Protein AF-A0A838NNT5-F1 (afdb_monomer_lite)

Foldseek 3Di:
DPDDCVPDPLVVLLVCCVVPQAAAEFAPLCVVVSVVSPRPHYDHDHAQDWDPRDPWTKGWFAAQDWDPPDPVDTQNTGDGWIWTQDPNATEIEGPQHDDDPSVVVCCVPVNDHPYYDYDDDDCPPVVVSPDGDDPDHD

pLDDT: mean 76.04, std 19.94, range [25.38, 96.25]

Secondary structure (DSSP, 8-state):
--S-TTT--HHHHHHHHHH----EEEETT-HHHHHHTT-S-EEEE-TT-B-SSSSS-EEEE--S---EEETTEESSS---EEEEEETTEEEEE--SPPS-THHHHHHHHH---SEEE-------STTTTTS-------

Radius of gyration: 15.46 Å; chains: 1; bounding box: 36×38×38 Å

Sequence (138 aa):
MPAEADHASPTTLRRLERCFPPPVVTPIGNGRLLRSAGIAQVEEIDWWETTSAVALPVTLTPAQHFSARSPLNRNGALWGGFLIEAGGHRILHAGDSGYGPHFREIAARLGPIDLALLPIGAYEPRWFMKEPITTNSP

Structure (mmCIF, N/CA/C/O backbone):
data_AF-A0A838NNT5-F1
#
_entry.id   AF-A0A838NNT5-F1
#
loop_
_atom_site.group_PDB
_atom_site.id
_atom_site.type_symbol
_atom_site.label_atom_id
_atom_site.label_alt_id
_atom_site.label_comp_id
_atom_site.label_asym_id
_atom_site.label_entity_id
_atom_site.label_seq_id
_atom_site.pdbx_PDB_ins_code
_atom_site.Cartn_x
_atom_site.Cartn_y
_atom_site.Cartn_z
_atom_site.occupancy
_atom_site.B_iso_or_equiv
_atom_site.auth_seq_id
_atom_site.auth_comp_id
_atom_site.auth_asym_id
_atom_site.auth_atom_id
_atom_site.pdbx_PDB_model_num
ATOM 1 N N . MET A 1 1 ? 11.842 17.311 -6.561 1.00 25.38 1 MET A N 1
ATOM 2 C CA . MET A 1 1 ? 10.494 17.000 -7.082 1.00 25.38 1 MET A CA 1
ATOM 3 C C . MET A 1 1 ? 9.902 15.892 -6.213 1.00 25.38 1 MET A C 1
ATOM 5 O O . MET A 1 1 ? 10.480 14.817 -6.253 1.00 25.38 1 MET A O 1
ATOM 9 N N . PRO A 1 2 ? 8.919 16.121 -5.320 1.00 31.20 2 PRO A N 1
ATOM 10 C CA . PRO A 1 2 ? 8.548 15.130 -4.311 1.00 31.20 2 PRO A CA 1
ATOM 11 C C . PRO A 1 2 ? 7.152 14.523 -4.512 1.00 31.20 2 PRO A C 1
ATOM 13 O O . PRO A 1 2 ? 6.185 15.262 -4.417 1.00 31.20 2 PRO A O 1
ATOM 16 N N . ALA A 1 3 ? 7.089 13.194 -4.682 1.00 37.69 3 ALA A N 1
ATOM 17 C CA . ALA A 1 3 ? 5.900 12.388 -4.997 1.00 37.69 3 ALA A CA 1
ATOM 18 C C . ALA A 1 3 ? 5.298 12.834 -6.331 1.00 37.69 3 ALA A C 1
ATOM 20 O O . ALA A 1 3 ? 5.320 14.018 -6.663 1.00 37.69 3 ALA A O 1
ATOM 21 N N . GLU A 1 4 ? 4.843 11.906 -7.156 1.00 46.88 4 GLU A N 1
ATOM 22 C CA . GLU A 1 4 ? 4.166 12.311 -8.382 1.00 46.88 4 GLU A CA 1
ATOM 23 C C . GLU A 1 4 ? 2.955 13.179 -7.969 1.00 46.88 4 GLU A C 1
ATOM 25 O O . GLU A 1 4 ? 2.201 12.860 -7.042 1.00 46.88 4 GLU A O 1
ATOM 30 N N . ALA A 1 5 ? 2.889 14.400 -8.510 1.00 47.59 5 ALA A N 1
ATOM 31 C CA . ALA A 1 5 ? 1.984 15.457 -8.043 1.00 47.59 5 ALA A CA 1
ATOM 32 C C . ALA A 1 5 ? 0.492 15.128 -8.274 1.00 47.59 5 ALA A C 1
ATOM 34 O O . ALA A 1 5 ? -0.389 15.863 -7.827 1.00 47.59 5 ALA A O 1
ATOM 35 N N . ASP A 1 6 ? 0.221 14.032 -8.968 1.00 51.97 6 ASP A N 1
ATOM 36 C CA . ASP A 1 6 ? -1.065 13.401 -9.251 1.00 51.97 6 ASP A CA 1
ATOM 37 C C . ASP A 1 6 ? -1.582 12.505 -8.114 1.00 51.97 6 ASP A C 1
ATOM 39 O O . ASP A 1 6 ? -2.798 12.346 -7.996 1.00 51.97 6 ASP A O 1
ATOM 43 N N . HIS A 1 7 ? -0.725 12.015 -7.212 1.00 54.56 7 HIS A N 1
ATOM 44 C CA . HIS A 1 7 ? -1.155 11.147 -6.103 1.00 54.56 7 HIS A CA 1
ATOM 45 C C . HIS A 1 7 ? -1.312 11.866 -4.753 1.00 54.56 7 HIS A C 1
ATOM 47 O O . HIS A 1 7 ? -1.997 11.366 -3.860 1.00 54.56 7 HIS A O 1
ATOM 53 N N . ALA A 1 8 ? -0.735 13.063 -4.585 1.00 57.50 8 ALA A N 1
ATOM 54 C CA . ALA A 1 8 ? -0.851 13.839 -3.347 1.00 57.50 8 ALA A CA 1
ATOM 55 C C . ALA A 1 8 ? -0.889 15.357 -3.601 1.00 57.50 8 ALA A C 1
ATOM 57 O O . ALA A 1 8 ? 0.142 16.012 -3.737 1.00 57.50 8 ALA A O 1
ATOM 58 N N . SER A 1 9 ? -2.091 15.950 -3.594 1.00 72.81 9 SER A N 1
ATOM 59 C CA . SER A 1 9 ? -2.272 17.408 -3.700 1.00 72.81 9 SER A CA 1
ATOM 60 C C . SER A 1 9 ? -2.267 18.086 -2.319 1.00 72.81 9 SER A C 1
ATOM 62 O O . SER A 1 9 ? -3.177 17.841 -1.519 1.00 72.81 9 SER A O 1
ATOM 64 N N . PRO A 1 10 ? -1.331 19.015 -2.028 1.00 72.62 10 PRO A N 1
ATOM 65 C CA . PRO A 1 10 ? -1.277 19.729 -0.748 1.00 72.62 10 PRO A CA 1
ATOM 66 C C . PRO A 1 10 ? -2.551 20.519 -0.422 1.00 72.62 10 PRO A C 1
ATOM 68 O O . PRO A 1 10 ? -2.897 20.699 0.744 1.00 72.62 10 PRO A O 1
ATOM 71 N N . THR A 1 11 ? -3.263 21.003 -1.443 1.00 78.50 11 THR A N 1
ATOM 72 C CA . THR A 1 11 ? -4.533 21.720 -1.266 1.00 78.50 11 THR A CA 1
ATOM 73 C C . THR A 1 11 ? -5.637 20.776 -0.796 1.00 78.50 11 THR A C 1
ATOM 75 O O . THR A 1 11 ? -6.380 21.120 0.125 1.00 78.50 11 THR A O 1
ATOM 78 N N . THR A 1 12 ? -5.716 19.577 -1.380 1.00 78.75 12 THR A N 1
ATOM 79 C CA . THR A 1 12 ? -6.663 18.538 -0.955 1.00 78.75 12 THR A CA 1
ATOM 80 C C . THR A 1 12 ? -6.347 18.065 0.457 1.00 78.75 12 THR A C 1
ATOM 82 O O . THR A 1 12 ? -7.250 18.028 1.285 1.00 78.75 12 THR A O 1
ATOM 85 N N . LEU A 1 13 ? -5.071 17.808 0.763 1.00 79.75 13 LEU A N 1
ATOM 86 C CA . LEU A 1 13 ? -4.620 17.389 2.093 1.00 79.75 13 LEU A CA 1
ATOM 87 C C . LEU A 1 13 ? -4.998 18.407 3.179 1.00 79.75 13 LEU A C 1
ATOM 89 O O . LEU A 1 13 ? -5.611 18.042 4.176 1.00 79.75 13 LEU A O 1
ATOM 93 N N . ARG A 1 14 ? -4.748 19.704 2.948 1.00 82.75 14 ARG A N 1
ATOM 94 C CA . ARG A 1 14 ? -5.157 20.770 3.883 1.00 82.75 14 ARG A CA 1
ATOM 95 C C . ARG A 1 14 ? -6.664 20.855 4.082 1.00 82.75 14 ARG A C 1
ATOM 97 O O . ARG A 1 14 ? -7.129 21.167 5.176 1.00 82.75 14 ARG A O 1
ATOM 104 N N . ARG A 1 15 ? -7.442 20.658 3.015 1.00 85.50 15 ARG A N 1
ATOM 105 C CA . ARG A 1 15 ? -8.905 20.693 3.098 1.00 85.50 15 ARG A CA 1
ATOM 106 C C . ARG A 1 15 ? -9.440 19.484 3.859 1.00 85.50 15 ARG A C 1
ATOM 108 O O . ARG A 1 15 ? -10.338 19.667 4.672 1.00 85.50 15 ARG A O 1
ATOM 115 N N . LEU A 1 16 ? -8.884 18.303 3.596 1.00 84.56 16 LEU A N 1
ATOM 116 C CA . LEU A 1 16 ? -9.212 17.070 4.298 1.00 84.56 16 LEU A CA 1
ATOM 117 C C . LEU A 1 16 ? -8.962 17.256 5.794 1.00 84.56 16 LEU A C 1
ATOM 119 O O . LEU A 1 16 ? -9.919 17.193 6.547 1.00 84.56 16 LEU A O 1
ATOM 123 N N . GLU A 1 17 ? -7.747 17.650 6.187 1.00 87.81 17 GLU A N 1
ATOM 124 C CA . GLU A 1 17 ? -7.372 17.853 7.593 1.00 87.81 17 GLU A CA 1
ATOM 125 C C . GLU A 1 17 ? -8.315 18.811 8.330 1.00 87.81 17 GLU A C 1
ATOM 127 O O . GLU A 1 17 ? -8.744 18.554 9.452 1.00 87.81 17 GLU A O 1
ATOM 132 N N . ARG A 1 18 ? -8.681 19.925 7.684 1.00 87.88 18 ARG A N 1
ATOM 133 C CA . ARG A 1 18 ? -9.580 20.925 8.275 1.00 87.88 18 ARG A CA 1
ATOM 134 C C . ARG A 1 18 ? -11.000 20.416 8.499 1.00 87.88 18 ARG A C 1
ATOM 136 O O . ARG A 1 18 ? -11.671 20.907 9.401 1.00 87.88 18 ARG A O 1
ATOM 143 N N . CYS A 1 19 ? -11.492 19.538 7.631 1.00 90.31 19 CYS A N 1
ATOM 144 C CA . CYS A 1 19 ? -12.857 19.025 7.712 1.00 90.31 19 CYS A CA 1
ATOM 145 C C . CYS A 1 19 ? -12.933 17.736 8.540 1.00 90.31 19 CYS A C 1
ATOM 147 O O . CYS A 1 19 ? -13.893 17.540 9.279 1.00 90.31 19 CYS A O 1
ATOM 149 N N . PHE A 1 20 ? -11.925 16.879 8.405 1.00 87.62 20 PHE A N 1
ATOM 150 C CA . PHE A 1 20 ? -11.826 15.541 8.971 1.00 87.62 20 PHE A CA 1
ATOM 151 C C . PHE A 1 20 ? -10.339 15.233 9.183 1.00 87.62 20 PHE A C 1
ATOM 153 O O . PHE A 1 20 ? -9.706 14.833 8.215 1.00 87.62 20 PHE A O 1
ATOM 160 N N . PRO A 1 21 ? -9.764 15.430 10.381 1.00 87.06 21 PRO A N 1
ATOM 161 C CA . PRO A 1 21 ? -8.339 15.195 10.627 1.00 87.06 21 PRO A CA 1
ATOM 162 C C . PRO A 1 21 ? -8.060 13.688 10.749 1.00 87.06 21 PRO A C 1
ATOM 164 O O . PRO A 1 21 ? -8.266 13.126 11.831 1.00 87.06 21 PRO A O 1
ATOM 167 N N . PRO A 1 22 ? -7.651 12.988 9.673 1.00 86.31 22 PRO A N 1
ATOM 168 C CA . PRO A 1 22 ? -7.563 11.541 9.688 1.00 86.31 22 PRO A CA 1
ATOM 169 C C . PRO A 1 22 ? -6.142 11.096 10.062 1.00 86.31 22 PRO A C 1
ATOM 171 O O . PRO A 1 22 ? -5.170 11.806 9.794 1.00 86.31 22 PRO A O 1
ATOM 174 N N . PRO A 1 23 ? -5.970 9.889 10.615 1.00 91.25 23 PRO A N 1
ATOM 175 C CA . PRO A 1 23 ? -4.668 9.245 10.563 1.00 91.25 23 PRO A CA 1
ATOM 176 C C . PRO A 1 23 ? -4.274 9.004 9.097 1.00 91.25 23 PRO A C 1
ATOM 178 O O . PRO A 1 23 ? -5.065 8.484 8.308 1.00 91.25 23 PRO A O 1
ATOM 181 N N . VAL A 1 24 ? -3.051 9.385 8.730 1.00 92.62 24 VAL A N 1
ATOM 182 C CA . VAL A 1 24 ? -2.473 9.132 7.406 1.00 92.62 24 VAL A CA 1
ATOM 183 C C . VAL A 1 24 ? -1.330 8.137 7.543 1.00 92.62 24 VAL A C 1
ATOM 185 O O . VAL A 1 24 ? -0.368 8.380 8.267 1.00 92.62 24 VAL A O 1
ATOM 188 N N . VAL A 1 25 ? -1.428 7.037 6.804 1.00 93.38 25 VAL A N 1
ATOM 189 C CA . VAL A 1 25 ? -0.392 6.005 6.704 1.00 93.38 25 VAL A CA 1
ATOM 190 C C . VAL A 1 25 ? 0.352 6.200 5.390 1.00 93.38 25 VAL A C 1
ATOM 192 O O . VAL A 1 25 ? -0.270 6.364 4.340 1.00 93.38 25 VAL A O 1
ATOM 195 N N . THR A 1 26 ? 1.681 6.211 5.431 1.00 91.94 26 THR A N 1
ATOM 196 C CA . THR A 1 26 ? 2.510 6.458 4.246 1.00 91.94 26 THR A CA 1
ATOM 197 C C . THR A 1 26 ? 3.811 5.651 4.298 1.00 91.94 26 THR A C 1
ATOM 199 O O . THR A 1 26 ? 4.276 5.325 5.388 1.00 91.94 26 THR A O 1
ATOM 202 N N . PRO A 1 27 ? 4.475 5.386 3.157 1.00 90.81 27 PRO A N 1
ATOM 203 C CA . PRO A 1 27 ? 5.827 4.839 3.179 1.00 90.81 27 PRO A CA 1
ATOM 204 C C . PRO A 1 27 ? 6.828 5.804 3.832 1.00 90.81 27 PRO A C 1
ATOM 206 O O . PRO A 1 27 ? 6.694 7.028 3.671 1.00 90.81 27 PRO A O 1
ATOM 209 N N . ILE A 1 28 ? 7.858 5.259 4.486 1.00 89.81 28 ILE A N 1
ATOM 210 C CA . ILE A 1 28 ? 8.961 6.018 5.104 1.00 89.81 28 ILE A CA 1
ATOM 211 C C . ILE A 1 28 ? 9.553 7.077 4.159 1.00 89.81 28 ILE A C 1
ATOM 213 O O . ILE A 1 28 ? 9.779 6.842 2.971 1.00 89.81 28 ILE A O 1
ATOM 217 N N . GLY A 1 29 ? 9.812 8.274 4.694 1.00 86.00 29 GLY A N 1
ATOM 218 C CA . GLY A 1 29 ? 10.425 9.398 3.978 1.00 86.00 29 GLY A CA 1
ATOM 219 C C . GLY A 1 29 ? 9.415 10.378 3.375 1.00 86.00 29 GLY A C 1
ATOM 220 O O . GLY A 1 29 ? 9.792 11.455 2.903 1.00 86.00 29 GLY A O 1
ATOM 221 N N . ASN A 1 30 ? 8.117 10.067 3.433 1.00 85.69 30 ASN A N 1
ATOM 222 C CA . ASN A 1 30 ? 7.051 10.970 2.992 1.00 85.69 30 ASN A CA 1
ATOM 223 C C . ASN A 1 30 ? 6.502 11.856 4.123 1.00 85.69 30 ASN A C 1
ATOM 225 O O . ASN A 1 30 ? 5.871 12.882 3.848 1.00 85.69 30 ASN A O 1
ATOM 229 N N . GLY A 1 31 ? 6.771 11.538 5.392 1.00 87.69 31 GLY A N 1
ATOM 230 C CA . GLY A 1 31 ? 6.128 12.213 6.515 1.00 87.69 31 GLY A CA 1
ATOM 231 C C . GLY A 1 31 ? 6.501 13.683 6.656 1.00 87.69 31 GLY A C 1
ATOM 232 O O . GLY A 1 31 ? 5.648 14.499 6.997 1.00 87.69 31 GLY A O 1
ATOM 233 N N . ARG A 1 32 ? 7.736 14.080 6.317 1.00 86.75 32 ARG A N 1
ATOM 234 C CA . ARG A 1 32 ? 8.128 15.505 6.311 1.00 86.75 32 ARG A CA 1
ATOM 235 C C . ARG A 1 32 ? 7.256 16.331 5.362 1.00 86.75 32 ARG A C 1
ATOM 237 O O . ARG A 1 32 ? 6.852 17.437 5.716 1.00 86.75 32 ARG A O 1
ATOM 244 N N . LEU A 1 33 ? 6.968 15.801 4.172 1.00 84.12 33 LEU A N 1
ATOM 245 C CA . LEU A 1 33 ? 6.135 16.475 3.175 1.00 84.12 33 LEU A CA 1
ATOM 246 C C . LEU A 1 33 ? 4.693 16.598 3.676 1.00 84.12 33 LEU A C 1
ATOM 248 O O . LEU A 1 33 ? 4.149 17.700 3.665 1.00 84.12 33 LEU A O 1
ATOM 252 N N . LEU A 1 34 ? 4.110 15.505 4.173 1.00 88.12 34 LEU A N 1
ATOM 253 C CA . LEU A 1 34 ? 2.735 15.485 4.684 1.00 88.12 34 LEU A CA 1
ATOM 254 C C . LEU A 1 34 ? 2.552 16.436 5.873 1.00 88.12 34 LEU A C 1
ATOM 256 O O . LEU A 1 34 ? 1.619 17.239 5.886 1.00 88.12 34 LEU A O 1
ATOM 260 N N . ARG A 1 35 ? 3.499 16.433 6.816 1.00 89.25 35 ARG A N 1
ATOM 261 C CA . ARG A 1 35 ? 3.500 17.360 7.957 1.00 89.25 35 ARG A CA 1
ATOM 262 C C . ARG A 1 35 ? 3.656 18.813 7.505 1.00 89.25 35 ARG A C 1
ATOM 264 O O . ARG A 1 35 ? 2.922 19.675 7.974 1.00 89.25 35 ARG A O 1
ATOM 271 N N . SER A 1 36 ? 4.526 19.101 6.529 1.00 85.94 36 SER A N 1
ATOM 272 C CA . SER A 1 36 ? 4.624 20.455 5.946 1.00 85.94 36 SER A CA 1
ATOM 273 C C . SER A 1 36 ? 3.360 20.885 5.190 1.00 85.94 36 SER A C 1
ATOM 275 O O . SER A 1 36 ? 3.084 22.077 5.066 1.00 85.94 36 SER A O 1
ATOM 277 N N . ALA A 1 37 ? 2.574 19.921 4.703 1.00 84.62 37 ALA A N 1
ATOM 278 C CA . ALA A 1 37 ? 1.275 20.168 4.098 1.00 84.62 37 ALA A CA 1
ATOM 279 C C . ALA A 1 37 ? 0.166 20.371 5.144 1.00 84.62 37 ALA A C 1
ATOM 281 O O . ALA A 1 37 ? -0.931 20.753 4.755 1.00 84.62 37 ALA A O 1
ATOM 282 N N . GLY A 1 38 ? 0.448 20.200 6.438 1.00 86.88 38 GLY A N 1
ATOM 283 C CA . GLY A 1 38 ? -0.483 20.459 7.535 1.00 86.88 38 GLY A CA 1
ATOM 284 C C . GLY A 1 38 ? -1.183 19.223 8.092 1.00 86.88 38 GLY A C 1
ATOM 285 O O . GLY A 1 38 ? -2.062 19.398 8.923 1.00 86.88 38 GLY A O 1
ATOM 286 N N . ILE A 1 39 ? -0.814 18.007 7.673 1.00 91.56 39 ILE A N 1
ATOM 287 C CA . ILE A 1 39 ? -1.345 16.770 8.265 1.00 91.56 39 ILE A CA 1
ATOM 288 C C . ILE A 1 39 ? -0.705 16.551 9.638 1.00 91.56 39 ILE A C 1
ATOM 290 O O . ILE A 1 39 ? 0.522 16.444 9.734 1.00 91.56 39 ILE A O 1
ATOM 294 N N . ALA A 1 40 ? -1.520 16.471 10.691 1.00 90.56 40 ALA A N 1
ATOM 295 C CA . ALA A 1 40 ? -1.023 16.297 12.053 1.00 90.56 40 ALA A CA 1
ATOM 296 C C . ALA A 1 40 ? -0.662 14.837 12.366 1.00 90.56 40 ALA A C 1
ATOM 298 O O . ALA A 1 40 ? 0.368 14.570 12.987 1.00 90.56 40 ALA A O 1
ATOM 299 N N . GLN A 1 41 ? -1.496 13.891 11.927 1.00 92.62 41 GLN A N 1
ATOM 300 C CA . GLN A 1 41 ? -1.357 12.470 12.247 1.00 92.62 41 GLN A CA 1
ATOM 301 C C . GLN A 1 41 ? -0.772 11.705 11.062 1.00 92.62 41 GLN A C 1
ATOM 303 O O . GLN A 1 41 ? -1.479 11.366 10.117 1.00 92.62 41 GLN A O 1
ATOM 308 N N . VAL A 1 42 ? 0.534 11.441 11.117 1.00 94.12 42 VAL A N 1
ATOM 309 C CA . VAL A 1 42 ? 1.250 10.698 10.074 1.00 94.12 42 VAL A CA 1
ATOM 310 C C . VAL A 1 42 ? 2.023 9.543 10.693 1.00 94.12 42 VAL A C 1
ATOM 312 O O . VAL A 1 42 ? 2.940 9.785 11.484 1.00 94.12 42 VAL A O 1
ATOM 315 N N . GLU A 1 43 ? 1.687 8.322 10.285 1.00 94.94 43 GLU A N 1
ATOM 316 C CA . GLU A 1 43 ? 2.460 7.106 10.535 1.00 94.94 43 GLU A CA 1
ATOM 317 C C . GLU A 1 43 ? 3.244 6.746 9.267 1.00 94.94 43 GLU A C 1
ATOM 319 O O . GLU A 1 43 ? 2.693 6.670 8.166 1.00 94.94 43 GLU A O 1
ATOM 324 N N . GLU A 1 44 ? 4.552 6.574 9.426 1.00 93.94 44 GLU A N 1
ATOM 325 C CA . GLU A 1 44 ? 5.459 6.152 8.363 1.00 93.94 44 GLU A CA 1
ATOM 326 C C . GLU A 1 44 ? 5.793 4.677 8.584 1.00 93.94 44 GLU A C 1
ATOM 328 O O . GLU A 1 44 ? 6.288 4.343 9.656 1.00 93.94 44 GLU A O 1
ATOM 333 N N . ILE A 1 45 ? 5.520 3.826 7.595 1.00 93.81 45 ILE A N 1
ATOM 334 C CA . ILE A 1 45 ? 5.748 2.374 7.671 1.00 93.81 45 ILE A CA 1
ATOM 335 C C . ILE A 1 45 ? 6.694 1.898 6.560 1.00 93.81 45 ILE A C 1
ATOM 337 O O . ILE A 1 45 ? 6.720 2.480 5.467 1.00 93.81 45 ILE A O 1
ATOM 341 N N . ASP A 1 46 ? 7.496 0.875 6.850 1.00 92.12 46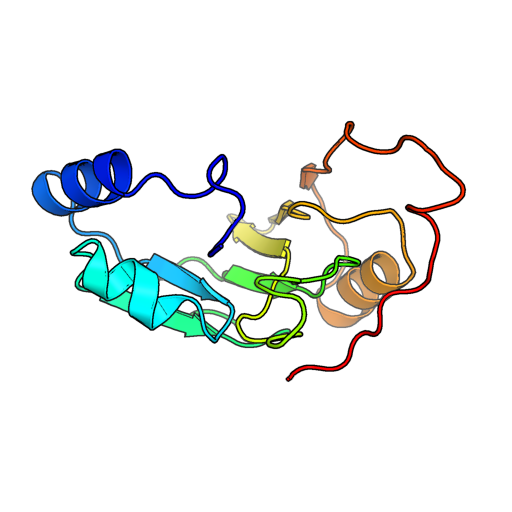 ASP A N 1
ATOM 342 C CA . ASP A 1 46 ? 8.352 0.172 5.887 1.00 92.12 46 ASP A CA 1
ATOM 343 C C . ASP A 1 46 ? 7.588 -0.975 5.205 1.00 92.12 46 ASP A C 1
ATOM 345 O O . ASP A 1 46 ? 6.468 -1.333 5.579 1.00 92.12 46 ASP A O 1
ATOM 349 N N . TRP A 1 47 ? 8.175 -1.569 4.169 1.00 90.62 47 TRP A N 1
ATOM 350 C CA . TRP A 1 47 ? 7.621 -2.766 3.552 1.00 90.62 47 TRP A CA 1
ATOM 351 C C . TRP A 1 47 ? 7.412 -3.871 4.581 1.00 90.62 47 TRP A C 1
ATOM 353 O O . TRP A 1 47 ? 8.250 -4.124 5.444 1.00 90.62 47 TRP A O 1
ATOM 363 N N . TRP A 1 48 ? 6.296 -4.576 4.418 1.00 93.75 48 TRP A N 1
ATOM 364 C CA . TRP A 1 48 ? 5.828 -5.659 5.278 1.00 93.75 48 TRP A CA 1
ATOM 365 C C . TRP A 1 48 ? 5.354 -5.225 6.664 1.00 93.75 48 TRP A C 1
ATOM 367 O O . TRP A 1 48 ? 4.805 -6.053 7.390 1.00 93.75 48 TRP A O 1
ATOM 377 N N . GLU A 1 49 ? 5.487 -3.949 7.021 1.00 95.06 49 GLU A N 1
ATOM 378 C CA . GLU A 1 49 ? 4.891 -3.422 8.239 1.00 95.06 49 GLU A CA 1
ATOM 379 C C . GLU A 1 49 ? 3.399 -3.163 8.041 1.00 95.06 49 GLU A C 1
ATOM 381 O O . GLU A 1 49 ? 2.936 -2.769 6.966 1.00 95.06 49 GLU A O 1
ATOM 386 N N . THR A 1 50 ? 2.639 -3.409 9.106 1.00 95.56 50 THR A N 1
ATOM 387 C CA . THR A 1 50 ? 1.203 -3.140 9.170 1.00 95.56 50 THR A CA 1
ATOM 388 C C . THR A 1 50 ? 0.972 -1.953 10.089 1.00 95.56 50 THR A C 1
ATOM 390 O O . THR A 1 50 ? 1.524 -1.914 11.186 1.00 95.56 50 THR A O 1
ATOM 393 N N . THR A 1 51 ? 0.171 -0.992 9.634 1.00 94.56 51 THR A N 1
ATOM 394 C CA . THR A 1 51 ? -0.171 0.215 10.398 1.00 94.56 51 THR A CA 1
ATOM 395 C C . THR A 1 51 ? -0.773 -0.110 11.761 1.00 94.56 51 THR A C 1
ATOM 397 O O . THR A 1 51 ? -1.550 -1.056 11.909 1.00 94.56 51 THR A O 1
ATOM 400 N N . SER A 1 52 ? -0.450 0.729 12.743 1.00 91.19 52 SER A N 1
ATOM 401 C CA . SER A 1 52 ? -1.110 0.759 14.049 1.00 91.19 52 SER A CA 1
ATOM 402 C C . SER A 1 52 ? -2.061 1.954 14.208 1.00 91.19 52 SER A C 1
ATOM 404 O O . SER A 1 52 ? -2.839 2.005 15.162 1.00 91.19 52 SER A O 1
ATOM 406 N N . ALA A 1 53 ? -2.034 2.910 13.273 1.00 88.94 53 ALA A N 1
ATOM 407 C CA . ALA A 1 53 ? -2.817 4.142 13.331 1.00 88.94 53 ALA A CA 1
ATOM 408 C C . ALA A 1 53 ? -4.317 3.960 13.047 1.00 88.94 53 ALA A C 1
ATOM 410 O O . ALA A 1 53 ? -5.106 4.866 13.324 1.00 88.94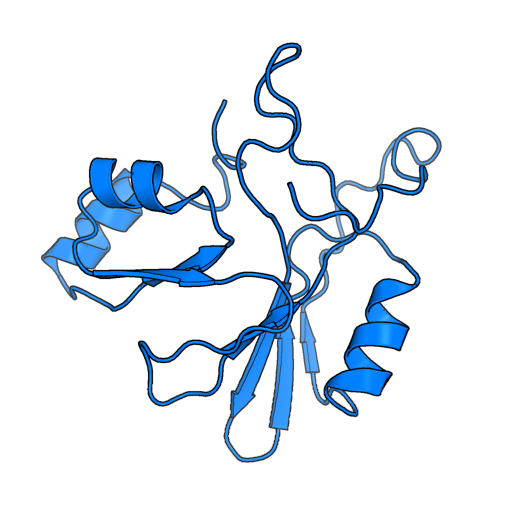 53 ALA A O 1
ATOM 411 N N . VAL A 1 54 ? -4.734 2.816 12.496 1.00 88.62 54 VAL A N 1
ATOM 412 C CA . VAL A 1 54 ? -6.140 2.503 12.205 1.00 88.62 54 VAL A CA 1
ATOM 413 C C . VAL A 1 54 ? -6.487 1.071 12.610 1.00 88.62 54 VAL A C 1
ATOM 415 O O . VAL A 1 54 ? -5.638 0.189 12.621 1.00 88.62 54 VAL A O 1
ATOM 418 N N . ALA A 1 55 ? -7.762 0.823 12.922 1.00 88.62 55 ALA A N 1
ATOM 419 C CA . ALA A 1 55 ? -8.243 -0.514 13.289 1.00 88.62 55 ALA A CA 1
ATOM 420 C C . ALA A 1 55 ? -8.284 -1.498 12.105 1.00 88.62 55 ALA A C 1
ATOM 422 O O . ALA A 1 55 ? -8.361 -2.707 12.307 1.00 88.62 55 ALA A O 1
ATOM 423 N N . LEU A 1 56 ? -8.284 -0.977 10.876 1.00 91.31 56 LEU A N 1
ATOM 424 C CA . LEU A 1 56 ? -8.263 -1.774 9.658 1.00 91.31 56 LEU A CA 1
ATOM 425 C C . LEU A 1 56 ? -6.816 -2.200 9.363 1.00 91.31 56 LEU A C 1
ATOM 427 O O . LEU A 1 56 ? -5.982 -1.312 9.195 1.00 91.31 56 LEU A O 1
ATOM 431 N N . PRO A 1 57 ? -6.494 -3.502 9.263 1.00 94.56 57 PRO A N 1
ATOM 432 C CA . PRO A 1 57 ? -5.143 -3.927 8.922 1.00 94.56 57 PRO A CA 1
ATOM 433 C C . PRO A 1 57 ? -4.766 -3.449 7.518 1.00 94.56 57 PRO A C 1
ATOM 435 O O . PRO A 1 57 ? -5.408 -3.808 6.525 1.00 94.56 57 PRO A O 1
ATOM 438 N N . VAL A 1 58 ? -3.724 -2.621 7.452 1.00 95.88 58 VAL A N 1
ATOM 439 C CA . VAL A 1 58 ? -3.131 -2.147 6.200 1.00 95.88 58 VAL A CA 1
ATOM 440 C C . VAL A 1 58 ? -1.630 -2.392 6.240 1.00 95.88 58 VAL A C 1
ATOM 442 O O . VAL A 1 58 ? -0.924 -1.789 7.047 1.00 95.88 5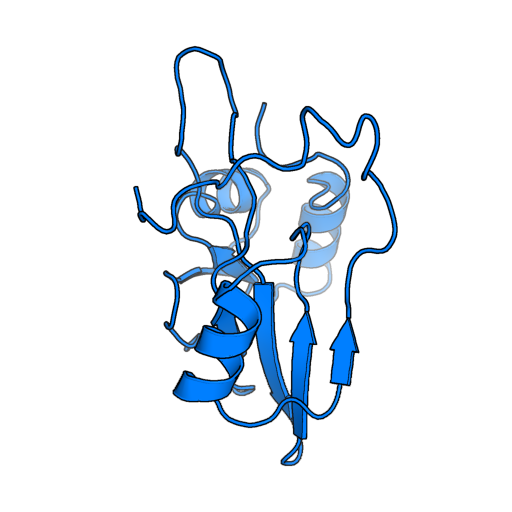8 VAL A O 1
ATOM 445 N N . THR A 1 59 ? -1.146 -3.263 5.361 1.00 95.88 59 THR A N 1
ATOM 446 C CA . THR A 1 59 ? 0.272 -3.619 5.237 1.00 95.88 59 THR A CA 1
ATOM 447 C C . THR A 1 59 ? 0.878 -2.938 4.019 1.00 95.88 59 THR A C 1
ATOM 449 O O . THR A 1 59 ? 0.308 -3.008 2.927 1.00 95.88 59 THR A O 1
ATOM 452 N N . LEU A 1 60 ? 2.048 -2.311 4.164 1.00 94.06 60 LEU A N 1
ATOM 453 C CA . LEU A 1 60 ? 2.771 -1.785 3.008 1.00 94.06 60 LEU A CA 1
ATOM 454 C C . LEU A 1 60 ? 3.436 -2.935 2.245 1.00 94.06 60 LEU A C 1
ATOM 456 O O . LEU A 1 60 ? 4.188 -3.725 2.811 1.00 94.06 60 LEU A O 1
ATOM 460 N N . THR A 1 61 ? 3.187 -3.029 0.944 1.00 90.62 61 THR A N 1
ATOM 461 C CA . THR A 1 61 ? 3.784 -4.051 0.079 1.00 90.62 61 THR A CA 1
ATOM 462 C C . THR A 1 61 ? 4.820 -3.435 -0.855 1.00 90.62 61 THR A C 1
ATOM 464 O O . THR A 1 61 ? 4.613 -2.315 -1.331 1.00 90.62 61 THR A O 1
ATOM 467 N N . PRO A 1 62 ? 5.901 -4.152 -1.198 1.00 84.62 62 PRO A N 1
ATOM 468 C CA . PRO A 1 62 ? 6.846 -3.674 -2.194 1.00 84.62 62 PRO A CA 1
ATOM 469 C C . PRO A 1 62 ? 6.180 -3.509 -3.558 1.00 84.62 62 PRO A C 1
ATOM 471 O O . PRO A 1 62 ? 5.244 -4.222 -3.921 1.00 84.62 62 PRO A O 1
ATOM 474 N N . ALA A 1 63 ? 6.721 -2.570 -4.318 1.00 73.50 63 ALA A N 1
ATOM 475 C CA . ALA A 1 63 ? 6.298 -2.211 -5.658 1.00 73.50 63 ALA A CA 1
ATOM 476 C C . ALA A 1 63 ? 7.526 -2.189 -6.572 1.00 73.50 63 ALA A C 1
ATOM 478 O O . ALA A 1 63 ? 8.588 -1.700 -6.175 1.00 73.50 63 ALA A O 1
ATOM 479 N N . GLN A 1 64 ? 7.394 -2.682 -7.807 1.00 67.38 64 GLN A N 1
ATOM 480 C CA . GLN A 1 64 ? 8.440 -2.488 -8.814 1.00 67.38 64 GLN A CA 1
ATOM 481 C C . GLN A 1 64 ? 8.305 -1.087 -9.418 1.00 67.38 64 GLN A C 1
ATOM 483 O O . GLN A 1 64 ? 7.581 -0.887 -10.392 1.00 67.38 64 GLN A O 1
ATOM 488 N N . HIS A 1 65 ? 9.002 -0.131 -8.808 1.00 59.59 65 HIS A N 1
ATOM 489 C CA . HIS A 1 65 ? 9.032 1.281 -9.184 1.00 59.59 65 HIS A CA 1
ATOM 490 C C . HIS A 1 65 ? 10.376 1.902 -8.759 1.00 59.59 65 HIS A C 1
ATOM 492 O O . HIS A 1 65 ? 11.108 1.289 -7.986 1.00 59.59 65 HIS A O 1
ATOM 498 N N . PHE A 1 66 ? 10.728 3.089 -9.263 1.00 46.19 66 PHE A N 1
ATOM 499 C CA . PHE A 1 66 ? 11.908 3.855 -8.837 1.00 46.19 66 PHE A CA 1
ATOM 500 C C . PHE A 1 66 ? 11.462 5.191 -8.235 1.00 46.19 66 PHE A C 1
ATOM 502 O O . PHE A 1 66 ? 10.652 5.879 -8.840 1.00 46.19 66 PHE A O 1
ATOM 509 N N . SER A 1 67 ? 12.022 5.636 -7.103 1.00 42.19 67 SER A N 1
ATOM 510 C CA . SER A 1 67 ? 11.880 7.044 -6.698 1.00 42.19 67 SER A CA 1
ATOM 511 C C . SER A 1 67 ? 13.122 7.850 -7.098 1.00 42.19 67 SER A C 1
ATOM 513 O O . SER A 1 67 ? 14.193 7.766 -6.494 1.00 42.19 67 SER A O 1
ATOM 515 N N . ALA A 1 68 ? 13.002 8.654 -8.159 1.00 38.66 68 ALA A N 1
ATOM 516 C CA . ALA A 1 68 ? 14.020 9.630 -8.548 1.00 38.66 68 ALA A CA 1
ATOM 517 C C . ALA A 1 68 ? 13.477 11.045 -8.315 1.00 38.66 68 ALA A C 1
ATOM 519 O O . ALA A 1 68 ? 12.828 11.632 -9.176 1.00 38.66 68 ALA A O 1
ATOM 520 N N . ARG A 1 69 ? 13.733 11.615 -7.129 1.00 46.84 69 ARG A N 1
ATOM 521 C CA . ARG A 1 69 ? 13.284 12.984 -6.798 1.00 46.84 69 ARG A CA 1
ATOM 522 C C . ARG A 1 69 ? 14.270 14.075 -7.248 1.00 46.84 69 ARG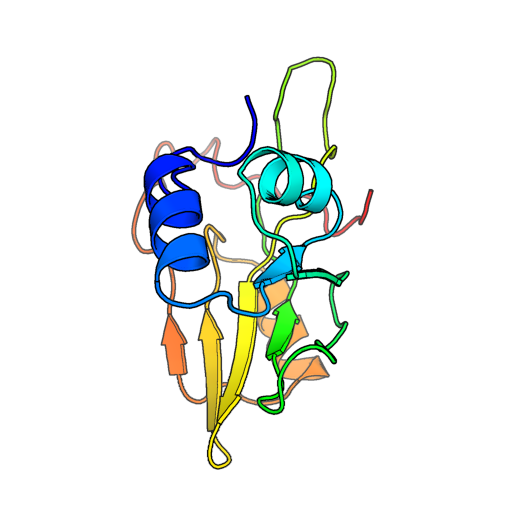 A C 1
ATOM 524 O O . ARG A 1 69 ? 13.894 15.255 -7.239 1.00 46.84 69 ARG A O 1
ATOM 531 N N . SER A 1 70 ? 15.502 13.699 -7.626 1.00 37.38 70 SER A N 1
ATOM 532 C CA . SER A 1 70 ? 16.543 14.531 -8.265 1.00 37.38 70 SER A CA 1
ATOM 533 C C . SER A 1 70 ? 17.738 13.655 -8.726 1.00 37.38 70 SER A C 1
ATOM 535 O O . SER A 1 70 ? 17.970 12.629 -8.086 1.00 37.38 70 SER A O 1
ATOM 537 N N . PRO A 1 71 ? 18.565 14.038 -9.729 1.00 41.72 71 PRO A N 1
ATOM 538 C CA . PRO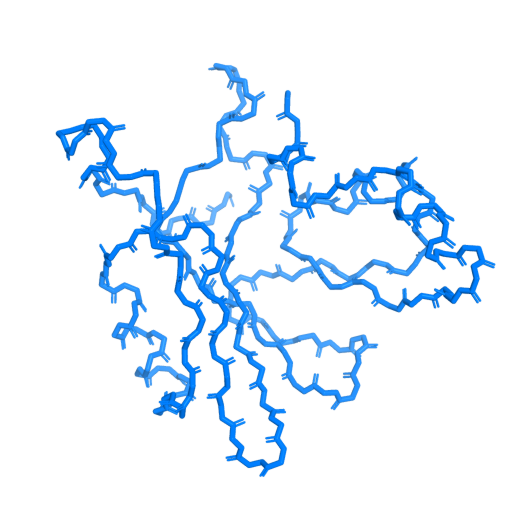 A 1 71 ? 19.789 13.303 -10.115 1.00 41.72 71 PRO A CA 1
ATOM 539 C C . PRO A 1 71 ? 20.808 13.110 -8.975 1.00 41.72 71 PRO A C 1
ATOM 541 O O . PRO A 1 71 ? 21.661 12.234 -9.042 1.00 41.72 71 PRO A O 1
ATOM 544 N N . LEU A 1 72 ? 20.698 13.927 -7.923 1.00 40.66 72 LEU A N 1
ATOM 545 C CA . LEU A 1 72 ? 21.527 13.906 -6.712 1.00 40.66 72 LEU A CA 1
ATOM 546 C C . LEU A 1 72 ? 20.834 13.234 -5.508 1.00 40.66 72 LEU A C 1
ATOM 548 O O . LEU A 1 72 ? 21.385 13.239 -4.414 1.00 40.66 72 LEU A O 1
ATOM 552 N N . ASN A 1 73 ? 19.610 12.715 -5.668 1.00 43.34 73 ASN A N 1
ATOM 553 C CA . ASN A 1 73 ? 18.828 12.131 -4.575 1.00 43.34 73 ASN A CA 1
ATOM 554 C C . ASN A 1 73 ? 17.955 10.968 -5.087 1.00 43.34 73 ASN A C 1
ATOM 556 O O . ASN A 1 73 ? 16.753 11.121 -5.342 1.00 43.34 73 ASN A O 1
ATOM 560 N N . ARG A 1 74 ? 18.605 9.815 -5.285 1.00 41.28 74 ARG A N 1
ATOM 561 C CA . ARG A 1 74 ? 17.959 8.501 -5.430 1.00 41.28 74 ARG A CA 1
ATOM 562 C C . ARG A 1 74 ? 17.527 8.025 -4.032 1.00 41.28 74 ARG A C 1
ATOM 564 O O . ARG A 1 74 ? 18.334 8.100 -3.115 1.00 41.28 74 ARG A O 1
ATOM 571 N N . ASN A 1 75 ? 16.294 7.531 -3.889 1.00 51.44 75 ASN A N 1
ATOM 572 C CA . ASN A 1 75 ? 15.763 6.852 -2.688 1.00 51.44 75 ASN A CA 1
ATOM 573 C C . ASN A 1 75 ? 15.421 7.715 -1.448 1.00 51.44 75 ASN A C 1
ATOM 575 O O . ASN A 1 75 ? 15.350 7.198 -0.340 1.00 51.44 75 ASN A O 1
ATOM 579 N N . GLY A 1 76 ? 15.133 9.014 -1.590 1.00 50.38 76 GLY A N 1
ATOM 580 C CA . GLY A 1 76 ? 14.762 9.862 -0.437 1.00 50.38 76 GLY A CA 1
ATOM 581 C C . GLY A 1 76 ? 13.373 9.599 0.182 1.00 50.38 76 GLY A C 1
ATOM 582 O O . GLY A 1 76 ? 13.049 10.181 1.214 1.00 50.38 76 GLY A O 1
ATOM 583 N N . ALA A 1 77 ? 12.537 8.781 -0.462 1.00 59.47 77 ALA A N 1
ATOM 584 C CA . ALA A 1 77 ? 11.246 8.327 0.052 1.00 59.47 77 ALA A CA 1
ATOM 585 C C . ALA A 1 77 ? 10.927 6.942 -0.523 1.00 59.47 77 ALA A C 1
ATOM 587 O O . ALA A 1 77 ? 11.123 6.719 -1.725 1.00 59.47 77 ALA A O 1
ATOM 588 N N . LEU A 1 78 ? 10.434 6.053 0.336 1.00 71.62 78 LEU A N 1
ATOM 589 C CA . LEU A 1 78 ? 9.973 4.719 -0.021 1.00 71.62 78 LEU A CA 1
ATOM 590 C C . LEU A 1 78 ? 8.693 4.813 -0.873 1.00 71.62 78 LEU A C 1
ATOM 592 O O . LEU A 1 78 ? 7.963 5.811 -0.841 1.00 71.62 78 LEU A O 1
ATOM 596 N N . TRP A 1 79 ? 8.444 3.773 -1.659 1.00 78.81 79 TRP A N 1
ATOM 597 C CA . TRP A 1 79 ? 7.280 3.602 -2.528 1.00 78.81 79 TRP A CA 1
ATOM 598 C C . TRP A 1 79 ? 6.721 2.194 -2.327 1.00 78.81 79 TRP A C 1
ATOM 600 O O . TRP A 1 79 ? 7.425 1.309 -1.850 1.00 78.81 79 TRP A O 1
ATOM 610 N N . GLY A 1 80 ? 5.463 1.961 -2.674 1.00 85.56 80 GLY A N 1
ATOM 611 C CA . GLY A 1 80 ? 4.831 0.679 -2.397 1.00 85.56 80 GLY A CA 1
ATOM 612 C C . GLY A 1 80 ? 3.385 0.629 -2.847 1.00 85.56 80 GLY A C 1
ATOM 613 O O . GLY A 1 80 ? 2.801 1.635 -3.247 1.00 85.56 80 GLY A O 1
ATOM 614 N N . GLY A 1 81 ? 2.827 -0.567 -2.741 1.00 89.94 81 GLY A N 1
ATOM 615 C CA . GLY A 1 81 ? 1.390 -0.780 -2.690 1.00 89.94 81 GLY A CA 1
ATOM 616 C C . GLY A 1 81 ? 0.911 -0.938 -1.249 1.00 89.94 81 GLY A C 1
ATOM 617 O O . GLY A 1 81 ? 1.708 -0.949 -0.313 1.00 89.94 81 GLY A O 1
ATOM 618 N N . PHE A 1 82 ? -0.392 -1.115 -1.078 1.00 93.88 82 PHE A N 1
ATOM 619 C CA . PHE A 1 82 ? -0.999 -1.444 0.207 1.00 93.88 82 PHE A CA 1
ATOM 620 C C . PHE A 1 82 ? -1.864 -2.688 0.067 1.00 93.88 82 PHE A C 1
ATOM 622 O O . PHE A 1 82 ? -2.699 -2.765 -0.836 1.00 93.88 82 PHE A O 1
ATOM 629 N N . LEU A 1 83 ? -1.692 -3.642 0.977 1.00 95.88 83 LEU A N 1
ATOM 630 C CA . LEU A 1 83 ? -2.651 -4.715 1.184 1.00 95.88 83 LEU A CA 1
ATOM 631 C C . LEU A 1 83 ? -3.583 -4.323 2.327 1.00 95.88 83 LEU A C 1
ATOM 633 O O . LEU A 1 83 ? -3.123 -3.999 3.417 1.00 95.88 83 LEU A O 1
ATOM 637 N N . ILE A 1 84 ? -4.884 -4.359 2.069 1.00 95.94 84 ILE A N 1
ATOM 638 C CA . ILE A 1 84 ? -5.933 -4.009 3.022 1.00 95.94 84 ILE A CA 1
ATOM 639 C C . ILE A 1 84 ? -6.725 -5.276 3.336 1.00 95.94 84 ILE A C 1
ATOM 641 O O . ILE A 1 84 ? -7.233 -5.926 2.418 1.00 95.94 84 ILE A O 1
ATOM 645 N N . GLU A 1 85 ? -6.861 -5.612 4.617 1.00 95.62 85 GLU A N 1
ATOM 646 C CA . GLU A 1 85 ? -7.699 -6.729 5.062 1.00 95.62 85 GLU A CA 1
ATOM 647 C C . GLU A 1 85 ? -9.027 -6.205 5.617 1.00 95.62 85 GLU A C 1
ATOM 649 O O . GLU A 1 85 ? -9.065 -5.531 6.643 1.00 95.62 85 GLU A O 1
ATOM 654 N N . ALA A 1 86 ? -10.139 -6.514 4.948 1.00 93.19 86 ALA A N 1
ATOM 655 C CA . ALA A 1 86 ? -11.465 -6.024 5.317 1.00 93.19 86 ALA A CA 1
ATOM 656 C C . ALA A 1 86 ? -12.506 -7.143 5.220 1.00 93.19 86 ALA A C 1
ATOM 658 O O . ALA A 1 86 ? -12.677 -7.752 4.167 1.00 93.19 86 ALA A O 1
ATOM 659 N N . GLY A 1 87 ? -13.221 -7.420 6.316 1.00 92.25 87 GLY A N 1
ATOM 660 C CA . GLY A 1 87 ? -14.320 -8.395 6.313 1.00 92.25 87 GLY A CA 1
ATOM 661 C C . GLY A 1 87 ? -13.911 -9.820 5.913 1.00 92.25 87 GLY A C 1
ATOM 662 O O . GLY A 1 87 ? -14.728 -10.545 5.361 1.00 92.25 87 GLY A O 1
ATOM 663 N N . GLY A 1 88 ? -12.654 -10.207 6.157 1.00 92.69 88 GLY A N 1
ATOM 664 C CA . GLY A 1 88 ? -12.100 -11.504 5.746 1.00 92.69 88 GLY A CA 1
ATOM 665 C C . GLY A 1 88 ? -11.554 -11.547 4.315 1.00 92.69 88 GLY A C 1
ATOM 666 O O . GLY A 1 88 ? -11.061 -12.594 3.905 1.00 92.69 88 GLY A O 1
ATOM 667 N N . HIS A 1 89 ? -11.601 -10.431 3.585 1.00 95.00 89 HIS A N 1
ATOM 668 C CA . HIS A 1 89 ? -11.061 -10.304 2.234 1.00 95.00 89 HIS A CA 1
ATOM 669 C C . HIS A 1 89 ? -9.758 -9.510 2.204 1.00 95.00 89 HIS A C 1
ATOM 671 O O . HIS A 1 89 ? -9.560 -8.592 3.002 1.00 95.00 89 HIS A O 1
ATOM 677 N N . ARG A 1 90 ? -8.901 -9.829 1.233 1.00 95.81 90 ARG A N 1
ATOM 678 C CA . ARG A 1 90 ? -7.622 -9.168 0.969 1.00 95.81 90 ARG A CA 1
ATOM 679 C C . ARG A 1 90 ? -7.682 -8.370 -0.323 1.00 95.81 90 ARG A C 1
ATOM 681 O O . ARG A 1 90 ? -7.835 -8.933 -1.408 1.00 95.81 90 ARG A O 1
ATOM 688 N N . ILE A 1 91 ? -7.527 -7.057 -0.199 1.00 96.25 91 ILE A N 1
ATOM 689 C CA . ILE A 1 91 ? -7.562 -6.107 -1.310 1.00 96.25 91 ILE A CA 1
ATOM 690 C C . ILE A 1 91 ? -6.158 -5.534 -1.501 1.00 96.25 91 ILE A C 1
ATOM 692 O O . ILE A 1 91 ? -5.635 -4.876 -0.606 1.00 96.25 91 ILE A O 1
ATOM 696 N N . LEU A 1 92 ? -5.546 -5.760 -2.662 1.00 93.88 92 LEU A N 1
ATOM 697 C CA . LEU A 1 92 ? -4.249 -5.187 -3.017 1.00 93.88 92 LEU A CA 1
ATOM 698 C C . LEU A 1 92 ? -4.436 -3.920 -3.853 1.00 93.88 92 LEU A C 1
ATOM 700 O O . LEU A 1 92 ? -4.995 -3.978 -4.944 1.00 93.88 92 LEU A O 1
ATOM 704 N N . HIS A 1 93 ? -3.894 -2.797 -3.396 1.00 93.06 93 HIS A N 1
ATOM 705 C CA . HIS A 1 93 ? -3.675 -1.608 -4.212 1.00 93.06 93 HIS A CA 1
ATOM 706 C C . HIS A 1 93 ? -2.201 -1.546 -4.614 1.00 93.06 93 HIS A C 1
ATOM 708 O O . HIS A 1 93 ? -1.350 -1.253 -3.779 1.00 93.06 93 HIS A O 1
ATOM 714 N N . ALA A 1 94 ? -1.875 -1.806 -5.881 1.00 85.56 94 ALA A N 1
ATOM 715 C CA . ALA A 1 94 ? -0.481 -1.983 -6.301 1.00 85.56 94 ALA A CA 1
ATOM 716 C C . ALA A 1 94 ? 0.342 -0.681 -6.382 1.00 85.56 94 ALA A C 1
ATOM 718 O O . ALA A 1 94 ? 1.557 -0.751 -6.561 1.00 85.56 94 ALA A O 1
ATOM 719 N N . GLY A 1 95 ? -0.295 0.491 -6.265 1.00 83.00 95 GLY A N 1
ATOM 720 C CA . GLY A 1 95 ? 0.366 1.770 -6.559 1.00 83.00 95 GLY A CA 1
ATOM 721 C C . GLY A 1 95 ? 0.830 1.810 -8.019 1.00 83.00 95 GLY A C 1
ATOM 722 O O . GLY A 1 95 ? 0.308 1.059 -8.843 1.00 83.00 95 GLY A O 1
ATOM 723 N N . ASP A 1 96 ? 1.850 2.605 -8.334 1.00 71.06 96 ASP A N 1
ATOM 724 C CA . ASP A 1 96 ? 2.409 2.715 -9.693 1.00 71.06 96 ASP A CA 1
ATOM 725 C C . ASP A 1 96 ? 3.440 1.618 -10.002 1.00 71.06 96 ASP A C 1
ATOM 727 O O . ASP A 1 96 ? 4.569 1.862 -10.439 1.00 71.06 96 ASP A O 1
ATOM 731 N N . SER A 1 97 ? 3.046 0.368 -9.741 1.00 63.75 97 SER A N 1
ATOM 732 C CA . SER A 1 97 ? 3.871 -0.821 -9.970 1.00 63.75 97 SER A CA 1
ATOM 733 C C . SER A 1 97 ? 3.741 -1.375 -11.387 1.00 63.75 97 SER A C 1
ATOM 735 O O . SER A 1 97 ? 2.641 -1.610 -11.892 1.00 63.75 97 SER A O 1
ATOM 737 N N . GLY A 1 98 ? 4.881 -1.712 -11.995 1.00 65.19 98 GLY A N 1
ATOM 738 C CA . GLY A 1 98 ? 4.934 -2.611 -13.152 1.00 65.19 98 GLY A CA 1
ATOM 739 C C . GLY A 1 98 ? 4.783 -4.089 -12.763 1.00 65.19 98 GLY A C 1
ATOM 740 O O . GLY A 1 98 ? 4.919 -4.456 -11.599 1.00 65.19 98 GLY A O 1
ATOM 741 N N . TYR A 1 99 ? 4.534 -4.974 -13.737 1.00 70.94 99 TYR A N 1
ATOM 742 C CA . TYR A 1 99 ? 4.501 -6.422 -13.483 1.00 70.94 99 TYR A CA 1
ATOM 743 C C . TYR A 1 99 ? 5.881 -6.956 -13.070 1.00 70.94 99 TYR A C 1
ATOM 745 O O . TYR A 1 99 ? 6.861 -6.742 -13.784 1.00 70.94 99 TYR A O 1
ATOM 753 N N . GLY A 1 100 ? 5.943 -7.700 -11.960 1.00 74.50 100 GLY A N 1
ATOM 754 C CA . GLY A 1 100 ? 7.202 -8.184 -11.395 1.00 74.50 100 GLY A CA 1
ATOM 755 C C . GLY A 1 100 ? 7.074 -9.349 -10.409 1.00 74.50 100 GLY A C 1
ATOM 756 O O . GLY A 1 100 ? 5.965 -9.761 -10.062 1.00 74.50 100 GLY A O 1
ATOM 757 N N . PRO A 1 101 ? 8.212 -9.887 -9.923 1.00 77.19 101 PRO A N 1
ATOM 758 C CA . PRO A 1 101 ? 8.237 -11.026 -8.999 1.00 77.19 101 PRO A CA 1
ATOM 759 C C . PRO A 1 101 ? 7.622 -10.716 -7.625 1.00 77.19 101 PRO A C 1
ATOM 761 O O . PRO A 1 101 ? 7.131 -11.630 -6.964 1.00 77.19 101 PRO A O 1
ATOM 764 N N . HIS A 1 102 ? 7.583 -9.441 -7.228 1.00 80.81 102 HIS A N 1
ATOM 765 C CA . HIS A 1 102 ? 7.035 -8.982 -5.950 1.00 80.81 102 HIS A CA 1
ATOM 766 C C . HIS A 1 102 ? 5.567 -9.390 -5.742 1.00 80.81 102 HIS A C 1
ATOM 768 O O . HIS A 1 102 ? 5.197 -9.709 -4.621 1.00 80.81 102 HIS A O 1
ATOM 774 N N . PHE A 1 103 ? 4.739 -9.506 -6.790 1.00 84.94 103 PHE A N 1
ATOM 775 C CA . PHE A 1 103 ? 3.362 -10.003 -6.632 1.00 84.94 103 PHE A CA 1
ATOM 776 C C . PHE A 1 103 ? 3.296 -11.437 -6.093 1.00 84.94 103 PHE A C 1
ATOM 778 O O . PHE A 1 103 ? 2.431 -11.755 -5.278 1.00 84.94 103 PHE A O 1
ATOM 785 N N . ARG A 1 104 ? 4.225 -12.307 -6.512 1.00 86.69 104 ARG A N 1
ATOM 786 C CA . ARG A 1 104 ? 4.312 -13.673 -5.971 1.00 86.69 104 ARG A CA 1
ATOM 787 C C . ARG A 1 104 ? 4.791 -13.665 -4.529 1.00 86.69 104 ARG A C 1
ATOM 789 O O . ARG A 1 104 ? 4.301 -14.454 -3.732 1.00 86.69 104 ARG A O 1
ATOM 796 N N . GLU A 1 105 ? 5.724 -12.778 -4.199 1.00 88.94 105 GLU A N 1
ATOM 797 C CA . GLU A 1 105 ? 6.207 -12.616 -2.829 1.00 88.94 105 GLU A CA 1
ATOM 798 C C . GLU A 1 105 ? 5.106 -12.102 -1.893 1.00 88.94 105 GLU A C 1
ATOM 800 O O . GLU A 1 105 ? 4.928 -12.654 -0.810 1.00 88.94 105 GLU A O 1
ATOM 805 N N . ILE A 1 106 ? 4.318 -11.116 -2.335 1.00 90.50 106 ILE A N 1
ATOM 806 C CA . ILE A 1 106 ? 3.147 -10.607 -1.610 1.00 90.50 106 ILE A CA 1
ATOM 807 C C . ILE A 1 106 ? 2.180 -11.755 -1.320 1.00 90.50 106 ILE A C 1
ATOM 809 O O . ILE A 1 106 ? 1.819 -11.962 -0.165 1.00 90.50 106 ILE A O 1
ATOM 813 N N . ALA A 1 107 ? 1.820 -12.547 -2.335 1.00 90.31 107 ALA A N 1
ATOM 814 C CA . ALA A 1 107 ? 0.913 -13.677 -2.149 1.00 90.31 107 ALA A CA 1
ATOM 815 C C . ALA A 1 107 ? 1.492 -14.770 -1.229 1.00 90.31 107 ALA A C 1
ATOM 817 O O . ALA A 1 107 ? 0.760 -15.390 -0.462 1.00 90.31 107 ALA A O 1
ATOM 818 N N . ALA A 1 108 ? 2.808 -15.003 -1.279 1.00 91.88 108 ALA A N 1
ATOM 819 C CA . ALA A 1 108 ? 3.476 -15.988 -0.432 1.00 91.88 108 ALA A CA 1
ATOM 820 C C . ALA A 1 108 ? 3.536 -15.560 1.044 1.00 91.88 108 ALA A C 1
ATOM 822 O O . ALA A 1 108 ? 3.398 -16.406 1.924 1.00 91.88 108 ALA A O 1
ATOM 823 N N . ARG A 1 109 ? 3.746 -14.266 1.320 1.00 92.75 109 ARG A N 1
ATOM 824 C CA . ARG A 1 109 ? 3.853 -13.730 2.687 1.00 92.75 109 ARG A CA 1
ATOM 825 C C . ARG A 1 109 ? 2.498 -13.413 3.312 1.00 92.75 109 ARG A C 1
ATOM 827 O O . ARG A 1 109 ? 2.301 -13.684 4.490 1.00 92.75 109 ARG A O 1
ATOM 834 N N . LEU A 1 110 ? 1.595 -12.817 2.537 1.00 92.81 110 LEU A N 1
ATOM 835 C CA . LEU A 1 110 ? 0.341 -12.240 3.031 1.00 92.81 110 LEU A CA 1
ATOM 836 C C . LEU A 1 110 ? -0.898 -13.047 2.613 1.00 92.81 110 LEU A C 1
ATOM 838 O O . LEU A 1 110 ? -2.012 -12.725 3.015 1.00 92.81 110 LEU A O 1
ATOM 842 N N . GLY A 1 111 ? -0.711 -14.125 1.848 1.00 92.88 111 GLY A N 1
ATOM 843 C CA . GLY A 1 111 ? -1.780 -15.020 1.419 1.00 92.88 111 GLY A CA 1
ATOM 844 C C . GLY A 1 111 ? -2.448 -14.613 0.100 1.00 92.88 111 GLY A C 1
ATOM 845 O O . GLY A 1 111 ? -2.047 -13.645 -0.550 1.00 92.88 111 GLY A O 1
ATOM 846 N N . PRO A 1 112 ? -3.463 -15.379 -0.340 1.00 93.38 112 PRO A N 1
ATOM 847 C CA . PRO A 1 112 ? -4.159 -15.119 -1.596 1.00 93.38 112 PRO A CA 1
ATOM 848 C C . PRO A 1 112 ? -4.902 -13.778 -1.555 1.00 93.38 112 PRO A C 1
ATOM 850 O O . PRO A 1 112 ? -5.484 -13.411 -0.536 1.00 93.38 112 PRO A O 1
ATOM 853 N N . ILE A 1 113 ? -4.882 -13.067 -2.683 1.00 93.94 113 ILE A N 1
ATOM 854 C CA . ILE A 1 113 ? -5.534 -11.766 -2.866 1.00 93.94 113 ILE A CA 1
ATOM 855 C C . ILE A 1 113 ? -6.898 -11.991 -3.520 1.00 93.94 113 ILE A C 1
ATOM 857 O O . ILE A 1 113 ? -6.970 -12.621 -4.576 1.00 93.94 113 ILE A O 1
ATOM 861 N N . ASP A 1 114 ? -7.958 -11.446 -2.925 1.00 95.25 114 ASP A N 1
ATOM 862 C CA . ASP A 1 114 ? -9.327 -11.554 -3.443 1.00 95.25 114 ASP A CA 1
ATOM 863 C C . ASP A 1 114 ? -9.624 -10.494 -4.515 1.00 95.25 114 ASP A C 1
ATOM 865 O O . ASP A 1 114 ? -10.354 -10.749 -5.472 1.00 95.25 114 ASP A O 1
ATOM 869 N N . LEU A 1 115 ? -9.044 -9.297 -4.367 1.00 93.94 115 LEU A N 1
ATOM 870 C CA . LEU A 1 115 ? -9.207 -8.173 -5.290 1.00 93.94 115 LEU A CA 1
ATOM 871 C C . LEU A 1 115 ? -7.884 -7.426 -5.470 1.00 93.94 115 LEU A C 1
ATOM 873 O O . LEU A 1 115 ? -7.252 -7.048 -4.489 1.00 93.94 115 LEU A O 1
ATOM 877 N N . ALA A 1 116 ? -7.490 -7.151 -6.715 1.00 91.88 116 ALA A N 1
ATOM 878 C CA . ALA A 1 116 ? -6.302 -6.359 -7.027 1.00 91.88 116 ALA A CA 1
ATOM 879 C C . ALA A 1 116 ? -6.652 -5.131 -7.881 1.00 91.88 116 ALA A C 1
ATOM 881 O O . ALA A 1 116 ? -7.237 -5.253 -8.956 1.00 91.88 116 ALA A O 1
ATOM 882 N N . LEU A 1 117 ? -6.256 -3.950 -7.406 1.00 89.94 117 LEU A N 1
ATOM 883 C CA . LEU A 1 117 ? -6.308 -2.676 -8.114 1.00 89.94 117 LEU A CA 1
ATOM 884 C C . LEU A 1 117 ? -4.922 -2.422 -8.714 1.00 89.94 117 LEU A C 1
ATOM 886 O O . LEU A 1 117 ? -3.977 -2.075 -7.999 1.00 89.94 117 LEU A O 1
ATOM 890 N N . LEU A 1 118 ? -4.798 -2.666 -10.018 1.00 86.31 118 LEU A N 1
ATOM 891 C CA . LEU A 1 118 ? -3.542 -2.563 -10.758 1.00 86.31 118 LEU A CA 1
ATOM 892 C C . LEU A 1 118 ? -3.566 -1.338 -11.682 1.00 86.31 118 LEU A C 1
ATOM 894 O O . LEU A 1 118 ? -4.595 -1.094 -12.323 1.00 86.31 118 LEU A O 1
ATOM 898 N N . PRO A 1 119 ? -2.457 -0.589 -11.802 1.00 75.75 119 PRO A N 1
ATOM 899 C CA . PRO A 1 119 ? -2.341 0.441 -12.825 1.00 75.75 119 PRO A CA 1
ATOM 900 C C . PRO A 1 119 ? -2.389 -0.214 -14.215 1.00 75.75 119 PRO A C 1
ATOM 902 O O . PRO A 1 119 ? -1.900 -1.324 -14.414 1.00 75.75 119 PRO A O 1
ATOM 905 N N . ILE A 1 120 ? -3.002 0.466 -15.187 1.00 71.25 120 ILE A N 1
ATOM 906 C CA . ILE A 1 120 ? -3.155 -0.028 -16.571 1.00 71.25 120 ILE A CA 1
ATOM 907 C C . ILE A 1 120 ? -2.501 0.896 -17.617 1.00 71.25 120 ILE A C 1
ATOM 909 O O . ILE A 1 120 ? -2.649 0.666 -18.816 1.00 71.25 120 ILE A O 1
ATOM 913 N N . GLY A 1 121 ? -1.767 1.930 -17.184 1.00 61.03 121 GLY A N 1
ATOM 914 C CA . GLY A 1 121 ? -1.161 2.963 -18.039 1.00 61.03 121 GLY A CA 1
ATOM 915 C C . GLY A 1 121 ? 0.345 3.168 -17.808 1.00 61.03 121 GLY A C 1
ATOM 916 O O . GLY A 1 121 ? 0.940 2.510 -16.967 1.00 61.03 121 GLY A O 1
ATOM 917 N N . ALA A 1 122 ? 0.957 4.085 -18.569 1.00 54.44 122 ALA A N 1
ATOM 918 C CA . ALA A 1 122 ? 2.377 4.482 -18.480 1.00 54.44 122 ALA A CA 1
ATOM 919 C C . ALA A 1 122 ? 3.431 3.392 -18.804 1.00 54.44 122 ALA A C 1
ATOM 921 O O . ALA A 1 122 ? 4.532 3.398 -18.268 1.00 54.44 122 ALA A O 1
ATOM 922 N N . TYR A 1 123 ? 3.148 2.477 -19.738 1.00 56.66 123 TYR A N 1
ATOM 923 C CA . TYR A 1 123 ? 4.082 1.397 -20.119 1.00 56.66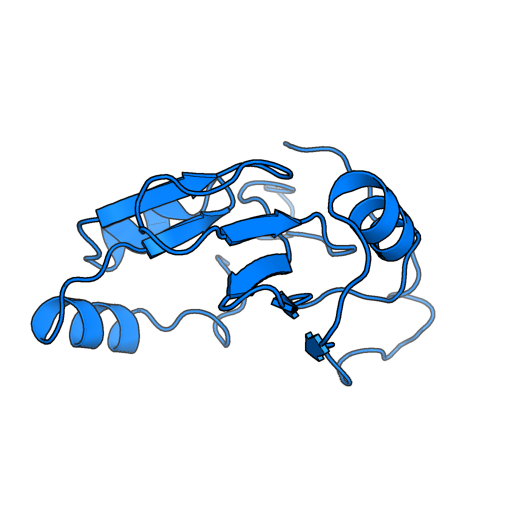 123 TYR A CA 1
ATOM 924 C C . TYR A 1 123 ? 4.954 1.679 -21.358 1.00 56.66 123 TYR A C 1
ATOM 926 O O . TYR A 1 123 ? 5.613 0.765 -21.866 1.00 56.66 123 TYR A O 1
ATOM 934 N N . GLU A 1 124 ? 4.966 2.911 -21.876 1.00 39.78 124 GLU A N 1
ATOM 935 C CA . GLU A 1 124 ? 5.718 3.269 -23.084 1.00 39.78 124 GLU A CA 1
ATOM 936 C C . GLU A 1 124 ? 6.805 4.325 -22.823 1.00 39.78 124 GLU A C 1
ATOM 938 O O . GLU A 1 124 ? 6.540 5.304 -22.130 1.00 39.78 124 GLU A O 1
ATOM 943 N N . PRO A 1 125 ? 8.015 4.168 -23.403 1.00 49.31 125 PRO A N 1
ATOM 944 C CA . PRO A 1 125 ? 8.453 3.053 -24.245 1.00 49.31 125 PRO A CA 1
ATOM 945 C C . PRO A 1 125 ? 8.900 1.820 -23.429 1.00 49.31 125 PRO A C 1
ATOM 947 O O . PRO A 1 125 ? 9.678 1.905 -22.478 1.00 49.31 125 PRO A O 1
ATOM 950 N N . ARG A 1 126 ? 8.449 0.631 -23.856 1.00 54.47 126 ARG A N 1
ATOM 951 C CA . ARG A 1 126 ? 8.597 -0.650 -23.127 1.00 54.47 126 ARG A CA 1
ATOM 952 C C . ARG A 1 126 ? 10.035 -1.059 -22.796 1.00 54.47 126 ARG A C 1
ATOM 954 O O . ARG A 1 126 ? 10.232 -1.859 -21.888 1.00 54.47 126 ARG A O 1
ATOM 961 N N . TRP A 1 127 ? 11.019 -0.592 -23.564 1.00 53.19 127 TRP A N 1
ATOM 962 C CA . TRP A 1 127 ? 12.433 -0.926 -23.358 1.00 53.19 127 TRP A CA 1
ATOM 963 C C . TRP A 1 127 ? 13.042 -0.183 -22.162 1.00 53.19 127 TRP A C 1
ATOM 965 O O . TRP A 1 127 ? 13.953 -0.710 -21.540 1.00 53.19 127 TRP A O 1
ATOM 975 N N . PHE A 1 128 ? 12.506 0.990 -21.814 1.00 52.72 128 PHE A N 1
ATOM 976 C CA . PHE A 1 128 ? 12.951 1.800 -20.678 1.00 52.72 128 PHE A CA 1
ATOM 977 C C . PHE A 1 128 ? 12.223 1.409 -19.380 1.00 52.72 128 PHE A C 1
ATOM 979 O O . PHE A 1 128 ? 12.818 1.371 -18.312 1.00 52.72 128 PHE A O 1
ATOM 986 N N . MET A 1 129 ? 10.945 1.025 -19.482 1.00 50.47 129 MET A N 1
ATOM 987 C CA . MET A 1 129 ? 10.093 0.663 -18.334 1.00 50.47 129 MET A CA 1
ATOM 988 C C . MET A 1 129 ? 10.256 -0.796 -17.849 1.00 50.47 129 MET A C 1
ATOM 990 O O . MET A 1 129 ? 9.583 -1.209 -16.908 1.00 50.47 129 MET A O 1
ATOM 994 N N . LYS A 1 130 ? 11.105 -1.608 -18.502 1.00 51.19 130 LYS A N 1
ATOM 995 C CA . LYS A 1 130 ? 11.293 -3.046 -18.205 1.00 51.19 130 LYS A CA 1
ATOM 996 C C . LYS A 1 130 ? 12.430 -3.363 -17.232 1.00 51.19 130 LYS A C 1
ATOM 998 O O . LYS A 1 130 ? 12.533 -4.518 -16.818 1.00 51.19 130 LYS A O 1
ATOM 1003 N N . GLU A 1 131 ? 13.308 -2.411 -16.923 1.00 48.38 131 GLU A N 1
ATOM 1004 C CA . GLU A 1 131 ? 14.489 -2.709 -16.111 1.00 48.38 131 GLU A CA 1
ATOM 1005 C C . GLU A 1 131 ? 14.117 -3.110 -14.669 1.00 48.38 131 GLU A C 1
ATOM 1007 O O . GLU A 1 131 ? 13.159 -2.584 -14.091 1.00 48.38 131 GLU A O 1
ATOM 1012 N N . PRO A 1 132 ? 14.840 -4.083 -14.080 1.00 43.34 132 PRO A N 1
ATOM 1013 C CA . PRO A 1 132 ? 14.546 -4.591 -12.751 1.00 43.34 132 PRO A CA 1
ATOM 1014 C C . PRO A 1 132 ? 14.984 -3.551 -11.723 1.00 43.34 132 PRO A C 1
ATOM 1016 O O . PRO A 1 132 ? 16.174 -3.362 -11.476 1.00 43.34 132 PRO A O 1
ATOM 1019 N N . ILE A 1 133 ? 14.019 -2.859 -11.124 1.00 49.00 133 ILE A N 1
ATOM 1020 C CA . ILE A 1 133 ? 14.315 -1.913 -10.054 1.00 49.00 133 ILE A CA 1
ATOM 1021 C C . ILE A 1 133 ? 14.315 -2.679 -8.731 1.00 49.00 133 ILE A C 1
ATOM 1023 O O . ILE A 1 133 ? 13.367 -3.382 -8.386 1.00 49.00 133 ILE A O 1
ATOM 1027 N N . THR A 1 134 ? 15.455 -2.587 -8.056 1.00 44.31 134 THR A N 1
ATOM 1028 C CA . THR A 1 134 ? 15.852 -3.301 -6.841 1.00 44.31 134 THR A CA 1
ATOM 1029 C C . THR A 1 134 ? 14.856 -3.149 -5.692 1.00 44.31 134 THR A C 1
ATOM 1031 O O . THR A 1 134 ? 14.464 -2.036 -5.356 1.00 44.31 134 THR A O 1
ATOM 1034 N N . THR A 1 135 ? 14.560 -4.258 -5.013 1.00 44.09 135 THR A N 1
ATOM 1035 C CA . THR A 1 135 ? 13.814 -4.354 -3.743 1.00 44.09 135 THR A CA 1
ATOM 1036 C C . THR A 1 135 ? 14.673 -3.987 -2.526 1.00 44.09 135 THR A C 1
ATOM 1038 O O . THR A 1 135 ? 14.553 -4.612 -1.475 1.00 44.09 135 THR A O 1
ATOM 1041 N N . ASN A 1 136 ? 15.583 -3.023 -2.658 1.00 38.91 136 ASN A N 1
ATOM 1042 C CA . ASN A 1 136 ? 16.396 -2.585 -1.528 1.00 38.91 136 ASN A CA 1
ATOM 1043 C C . ASN A 1 136 ? 15.748 -1.340 -0.926 1.00 38.91 136 ASN A C 1
ATOM 1045 O O . ASN A 1 136 ? 15.666 -0.313 -1.604 1.00 38.91 136 ASN A O 1
ATOM 1049 N N . SER A 1 137 ? 15.293 -1.454 0.326 1.00 36.62 137 SER A N 1
ATOM 1050 C CA . SER A 1 137 ? 14.971 -0.297 1.166 1.00 36.62 137 SER A CA 1
ATOM 1051 C C . SER A 1 137 ? 16.166 0.678 1.189 1.00 36.62 137 SER A C 1
ATOM 1053 O O . SER A 1 137 ? 17.307 0.232 1.008 1.00 36.62 137 SER A O 1
ATOM 1055 N N . PRO A 1 138 ? 15.924 1.996 1.328 1.00 44.06 138 PRO A N 1
ATOM 1056 C CA . PRO A 1 138 ? 16.988 2.990 1.483 1.00 44.06 138 PRO A CA 1
ATOM 1057 C C . PRO A 1 138 ? 17.929 2.697 2.657 1.00 44.06 138 PRO A C 1
ATOM 1059 O O . PRO A 1 138 ? 17.466 2.129 3.671 1.00 44.06 138 PRO A O 1
#